Protein AF-A0A3C2BY65-F1 (afdb_monomer_lite)

Radius of gyration: 27.74 Å; chains: 1; bounding box: 41×25×98 Å

pLDDT: mean 73.63, std 22.81, range [38.03, 96.75]

Sequence (96 aa):
FDLDGVLTPTASVHEQAWKELFEGYLASRPDVPGYNESDYFDHIDGKPRFDGVRDFLTSRGIVLPEGAPDNGATNQESAADPTGQDPANATVQGLG

Secondary structure (DSSP, 8-state):
---TT---THHHHHHHHHHHHHHHHHTT-TTS----THHIIIIITTS-HHHHHHHHHHHTT-PPP-------------------------------

Foldseek 3Di:
DDPPDPPPVVLVVVLVVVLVVQQVVCVVPPPFDHDDSCLCVVQPPPDDRVRSVQRSCVVRVHHDPPDDPPPPDPPPPDDDDDDDDDPDDDDDDDDD

Structure (mmCIF, N/CA/C/O backbone):
data_AF-A0A3C2BY65-F1
#
_entry.id   AF-A0A3C2BY65-F1
#
loop_
_atom_site.group_PDB
_atom_site.id
_atom_site.type_symbol
_atom_site.label_atom_id
_atom_site.label_alt_id
_atom_site.label_comp_id
_atom_site.label_asym_id
_atom_site.label_entity_id
_atom_site.label_seq_id
_atom_site.pdbx_PDB_ins_code
_atom_site.Cartn_x
_atom_site.Cart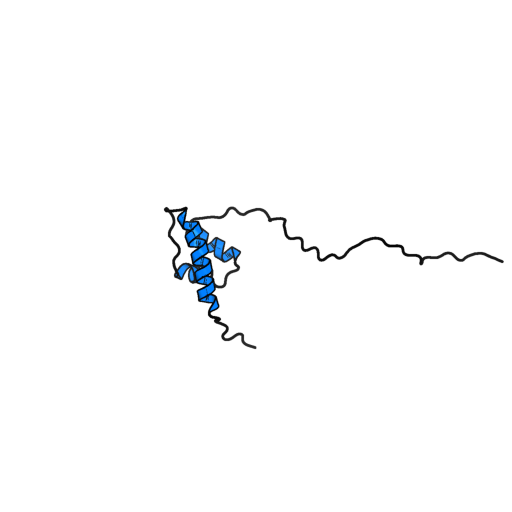n_y
_atom_site.Cartn_z
_atom_site.occupancy
_atom_site.B_iso_or_equiv
_atom_site.auth_seq_id
_atom_site.auth_comp_id
_atom_site.auth_asym_id
_atom_site.auth_atom_id
_atom_site.pdbx_PDB_model_num
ATOM 1 N N . PHE A 1 1 ? 25.642 -9.103 -19.000 1.00 42.12 1 PHE A N 1
ATOM 2 C CA . PHE A 1 1 ? 24.992 -7.796 -18.826 1.00 42.12 1 PHE A CA 1
ATOM 3 C C . PHE A 1 1 ? 24.233 -7.888 -17.530 1.00 42.12 1 PHE A C 1
ATOM 5 O O . PHE A 1 1 ? 23.352 -8.734 -17.455 1.00 42.12 1 PHE A O 1
ATOM 12 N N . ASP A 1 2 ? 24.667 -7.134 -16.525 1.00 41.75 2 ASP A N 1
ATOM 13 C CA . ASP A 1 2 ? 24.008 -7.089 -15.225 1.00 41.75 2 ASP A CA 1
ATOM 14 C C . ASP A 1 2 ? 23.243 -5.772 -15.100 1.00 41.75 2 ASP A C 1
ATOM 16 O O . ASP A 1 2 ? 23.724 -4.727 -15.546 1.00 41.75 2 ASP A O 1
ATOM 20 N N . LEU A 1 3 ? 22.044 -5.852 -14.535 1.00 51.12 3 LEU A N 1
ATOM 21 C CA . LEU A 1 3 ? 21.196 -4.718 -14.162 1.00 51.12 3 LEU A CA 1
ATOM 22 C C . LEU A 1 3 ? 21.486 -4.350 -12.697 1.00 51.12 3 LEU A C 1
ATOM 24 O O . LEU A 1 3 ? 20.587 -4.022 -11.926 1.00 51.12 3 LEU A O 1
ATOM 28 N N . ASP A 1 4 ? 22.761 -4.406 -12.316 1.00 63.56 4 ASP A N 1
ATOM 29 C CA . ASP A 1 4 ? 23.251 -3.944 -11.026 1.00 63.56 4 ASP A CA 1
ATOM 30 C C . ASP A 1 4 ? 23.068 -2.419 -10.929 1.00 63.56 4 ASP A C 1
ATOM 32 O O . ASP A 1 4 ? 23.866 -1.645 -11.460 1.00 63.56 4 ASP A O 1
ATOM 36 N N . GLY A 1 5 ? 22.021 -1.962 -10.232 1.00 48.00 5 GLY A N 1
ATOM 37 C CA . GLY A 1 5 ? 22.073 -0.661 -9.554 1.00 48.00 5 GLY A CA 1
ATOM 38 C C . GLY A 1 5 ? 21.077 0.435 -9.940 1.00 48.00 5 GLY A C 1
ATOM 39 O O . GLY A 1 5 ? 21.296 1.576 -9.536 1.00 48.00 5 GLY A O 1
ATOM 40 N N . VAL A 1 6 ? 19.960 0.161 -10.623 1.00 51.53 6 VAL A N 1
ATOM 41 C CA . VAL A 1 6 ? 18.865 1.157 -10.716 1.00 51.53 6 VAL A CA 1
ATOM 42 C C . VAL A 1 6 ? 17.926 1.020 -9.512 1.00 51.53 6 VAL A C 1
ATOM 44 O O . VAL A 1 6 ? 16.743 0.732 -9.634 1.00 51.53 6 VAL A O 1
ATOM 47 N N . LEU A 1 7 ? 18.460 1.273 -8.315 1.00 51.19 7 LEU A N 1
ATOM 48 C CA . LEU A 1 7 ? 17.664 1.866 -7.240 1.00 51.19 7 LEU A CA 1
ATOM 49 C C . LEU A 1 7 ? 17.535 3.351 -7.586 1.00 51.19 7 LEU A C 1
ATOM 51 O O . LEU A 1 7 ? 18.197 4.210 -7.006 1.00 51.19 7 LEU A O 1
ATOM 55 N N . THR A 1 8 ? 16.738 3.679 -8.605 1.00 53.12 8 THR A N 1
ATOM 56 C CA . THR A 1 8 ? 16.296 5.065 -8.752 1.00 53.12 8 THR A CA 1
ATOM 57 C C . THR A 1 8 ? 15.589 5.467 -7.451 1.00 53.12 8 THR A C 1
ATOM 59 O O . THR A 1 8 ? 14.886 4.636 -6.869 1.00 53.12 8 THR A O 1
ATOM 62 N N . PRO A 1 9 ? 15.668 6.737 -7.008 1.00 60.09 9 PRO A N 1
ATOM 63 C CA . PRO A 1 9 ? 14.893 7.242 -5.863 1.00 60.09 9 PRO A CA 1
ATOM 64 C C . PRO A 1 9 ? 13.364 7.127 -6.040 1.00 60.09 9 PRO A C 1
ATOM 66 O O . PRO A 1 9 ? 12.590 7.620 -5.224 1.00 60.09 9 PRO A O 1
ATOM 69 N N . THR A 1 10 ? 12.916 6.494 -7.125 1.00 70.06 10 THR A N 1
ATOM 70 C CA . THR A 1 10 ? 11.533 6.165 -7.425 1.00 70.06 10 THR A CA 1
ATOM 71 C C . THR A 1 10 ? 10.896 5.327 -6.332 1.00 70.06 10 THR A C 1
ATOM 73 O O . THR A 1 10 ? 9.708 5.498 -6.131 1.00 70.06 10 THR A O 1
ATOM 76 N N . ALA A 1 11 ? 11.637 4.494 -5.589 1.00 78.94 11 ALA A N 1
ATOM 77 C CA . ALA A 1 11 ? 11.051 3.713 -4.493 1.00 78.94 11 ALA A CA 1
ATOM 78 C C . ALA A 1 11 ? 10.320 4.612 -3.477 1.00 78.94 11 ALA A C 1
ATOM 80 O O . ALA A 1 11 ? 9.137 4.410 -3.230 1.00 78.94 11 ALA A O 1
ATOM 81 N N . SER A 1 12 ? 10.962 5.684 -2.998 1.00 83.00 12 SER A N 1
ATOM 82 C CA . SER A 1 12 ? 10.343 6.625 -2.050 1.00 83.00 12 SER A CA 1
ATOM 83 C C . SER A 1 12 ? 9.195 7.432 -2.667 1.00 83.00 12 SER A C 1
ATOM 85 O O . SER A 1 12 ? 8.212 7.733 -1.998 1.00 83.00 12 SER A O 1
ATOM 87 N N . VAL A 1 13 ? 9.283 7.775 -3.957 1.00 87.81 13 VAL A N 1
ATOM 88 C CA . VAL A 1 13 ? 8.188 8.467 -4.664 1.00 87.81 13 VAL A CA 1
ATOM 89 C C . VAL A 1 13 ? 6.981 7.543 -4.846 1.00 87.81 13 VAL A C 1
ATOM 91 O O . VAL A 1 13 ? 5.840 7.967 -4.678 1.00 87.81 13 VAL A O 1
ATOM 94 N N . HIS A 1 14 ? 7.222 6.276 -5.176 1.00 86.88 14 HIS A N 1
ATOM 95 C CA . HIS A 1 14 ? 6.187 5.261 -5.321 1.00 86.88 14 HIS A CA 1
ATOM 96 C C . HIS A 1 14 ? 5.537 4.941 -3.976 1.00 86.88 14 HIS A C 1
ATOM 98 O O . HIS A 1 14 ? 4.312 4.884 -3.905 1.00 86.88 14 HIS A O 1
ATOM 104 N N . GLU A 1 15 ? 6.333 4.783 -2.920 1.00 90.31 15 GLU A N 1
ATOM 105 C CA . GLU A 1 15 ? 5.851 4.615 -1.550 1.00 90.31 15 GLU A CA 1
ATOM 106 C C . GLU A 1 15 ? 4.912 5.760 -1.157 1.00 90.31 15 GLU A C 1
ATOM 108 O O . GLU A 1 15 ? 3.787 5.507 -0.731 1.00 90.31 15 GLU A O 1
ATOM 113 N N . GLN A 1 16 ? 5.325 7.012 -1.374 1.00 92.62 16 GLN A N 1
ATOM 114 C CA . GLN A 1 16 ? 4.507 8.180 -1.049 1.00 92.62 16 GLN A CA 1
ATOM 115 C C . GLN A 1 16 ? 3.192 8.203 -1.843 1.00 92.62 16 GLN A C 1
ATOM 117 O O . GLN A 1 16 ? 2.133 8.466 -1.276 1.00 92.62 16 GLN A O 1
ATOM 122 N N . ALA A 1 17 ? 3.229 7.875 -3.137 1.00 92.50 17 ALA A N 1
ATOM 123 C CA . ALA A 1 17 ? 2.022 7.810 -3.961 1.00 92.50 17 ALA A CA 1
ATOM 124 C C . ALA A 1 17 ? 1.045 6.718 -3.482 1.00 92.50 17 ALA A C 1
ATOM 126 O O . ALA A 1 17 ? -0.170 6.928 -3.464 1.00 92.50 17 ALA A O 1
ATOM 127 N N . TRP A 1 18 ? 1.560 5.555 -3.075 1.00 94.88 18 TRP A N 1
ATOM 128 C CA . TRP A 1 18 ? 0.742 4.484 -2.504 1.00 94.88 18 TRP A CA 1
ATOM 129 C C . TRP A 1 18 ? 0.179 4.851 -1.136 1.00 94.88 18 TRP A C 1
ATOM 131 O O . TRP A 1 18 ? -0.998 4.595 -0.882 1.00 94.88 18 TRP A O 1
ATOM 141 N N . LYS A 1 19 ? 0.982 5.496 -0.290 1.00 95.38 19 LYS A N 1
ATOM 142 C CA . LYS A 1 19 ? 0.547 6.020 1.001 1.00 95.38 19 LYS A CA 1
ATOM 143 C C . LYS A 1 19 ? -0.628 6.977 0.838 1.00 95.38 19 LYS A C 1
ATOM 145 O O . LYS A 1 19 ? -1.677 6.738 1.423 1.00 95.38 19 LYS A O 1
ATOM 150 N N . GLU A 1 20 ? -0.501 7.995 -0.011 1.00 96.12 20 GLU A N 1
ATOM 151 C CA . GLU A 1 20 ? -1.571 8.972 -0.258 1.00 96.12 20 GLU A CA 1
ATOM 152 C C . GLU A 1 20 ? -2.864 8.306 -0.749 1.00 96.12 20 GLU A C 1
ATOM 154 O O . GLU A 1 20 ? -3.958 8.618 -0.272 1.00 96.12 20 GLU A O 1
ATOM 159 N N . LEU A 1 21 ? -2.742 7.343 -1.669 1.00 94.38 21 LEU A N 1
ATOM 160 C CA . LEU A 1 21 ? -3.877 6.574 -2.173 1.00 94.38 21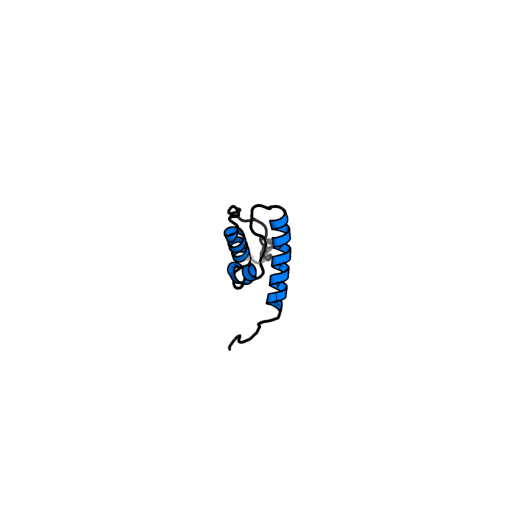 LEU A CA 1
ATOM 161 C C . LEU A 1 21 ? -4.583 5.807 -1.044 1.00 94.38 21 LEU A C 1
ATOM 163 O O . LEU A 1 21 ? -5.809 5.878 -0.905 1.00 94.38 21 LEU A O 1
ATOM 167 N N . PHE A 1 22 ? -3.825 5.033 -0.268 1.00 96.44 22 PHE A N 1
ATOM 168 C CA . PHE A 1 22 ? -4.399 4.134 0.722 1.00 96.44 22 PHE A CA 1
ATOM 169 C C . PHE A 1 22 ? -4.851 4.854 1.984 1.00 96.44 22 PHE A C 1
ATOM 171 O O . PHE A 1 22 ? -5.898 4.494 2.511 1.00 96.44 22 PHE A O 1
ATOM 178 N N . GLU A 1 23 ? -4.157 5.895 2.437 1.00 95.38 23 GLU A N 1
ATOM 179 C CA . GLU A 1 23 ? -4.632 6.745 3.531 1.00 95.38 23 GLU A CA 1
ATOM 180 C C . GLU A 1 23 ? -5.999 7.350 3.192 1.00 95.38 23 GLU A C 1
ATOM 182 O O . GLU A 1 23 ? -6.925 7.262 4.000 1.00 95.38 23 GLU A O 1
ATOM 187 N N . GLY A 1 24 ? -6.176 7.865 1.969 1.00 95.12 24 GLY A N 1
ATOM 188 C CA . GLY A 1 24 ? -7.467 8.381 1.509 1.00 95.12 24 GLY A CA 1
ATOM 189 C C . GLY A 1 24 ? -8.569 7.315 1.497 1.00 95.12 24 GLY A C 1
ATOM 190 O O . GLY A 1 24 ? -9.698 7.569 1.918 1.00 95.12 24 GLY A O 1
ATOM 191 N N . TYR A 1 25 ? -8.246 6.095 1.064 1.00 94.44 25 TYR A N 1
ATOM 192 C CA . TYR A 1 25 ? -9.189 4.977 1.074 1.00 94.44 25 TYR A CA 1
ATOM 193 C C . TYR A 1 25 ? -9.547 4.522 2.501 1.00 94.44 25 TYR A C 1
ATOM 195 O O . TYR A 1 25 ? -10.727 4.328 2.817 1.00 94.44 25 TYR A O 1
ATOM 203 N N . LEU A 1 26 ? -8.552 4.362 3.373 1.00 95.75 26 LEU A N 1
ATOM 204 C CA . LEU A 1 26 ? -8.705 3.864 4.743 1.00 95.75 26 LEU A CA 1
ATOM 205 C C . LEU A 1 26 ? -9.330 4.897 5.684 1.00 95.75 26 LEU A C 1
ATOM 207 O O . LEU A 1 26 ? -9.973 4.507 6.650 1.00 95.75 26 LEU A O 1
ATOM 211 N N . ALA A 1 27 ? -9.258 6.195 5.375 1.00 95.06 27 ALA A N 1
ATOM 212 C CA . ALA A 1 27 ? -9.915 7.244 6.161 1.00 95.06 27 ALA A CA 1
ATOM 213 C C . ALA A 1 27 ? -11.435 7.033 6.322 1.00 95.06 27 ALA A C 1
ATOM 215 O O . ALA A 1 27 ? -12.032 7.492 7.294 1.00 95.06 27 ALA A O 1
ATOM 216 N N . SER A 1 28 ? -12.068 6.315 5.389 1.00 94.06 28 SER A N 1
ATOM 217 C CA . SER A 1 28 ? -13.491 5.951 5.462 1.00 94.06 28 SER A CA 1
ATOM 218 C C . SER A 1 28 ? -13.786 4.676 6.269 1.00 94.06 28 SER A C 1
ATOM 220 O O . SER A 1 28 ? -14.950 4.300 6.402 1.00 94.06 28 SER A O 1
ATOM 222 N N . ARG A 1 29 ? -12.756 4.000 6.795 1.00 94.19 29 ARG A N 1
ATOM 223 C CA . ARG A 1 29 ? -12.832 2.695 7.470 1.00 94.19 29 ARG A CA 1
ATOM 224 C C . ARG A 1 29 ? -12.050 2.731 8.791 1.00 94.19 29 ARG A C 1
ATOM 226 O O . ARG A 1 29 ? -10.889 2.339 8.833 1.00 94.19 29 ARG A O 1
ATOM 233 N N . PRO A 1 30 ? -12.650 3.235 9.881 1.00 90.81 30 PRO A N 1
ATOM 234 C CA . PRO A 1 30 ? -11.951 3.403 11.157 1.00 90.81 30 PRO A CA 1
ATOM 235 C C . PRO A 1 30 ? -11.649 2.079 11.881 1.00 90.81 30 PRO A C 1
ATOM 237 O O . PRO A 1 30 ? -10.926 2.072 12.872 1.00 90.81 30 PRO A O 1
ATOM 240 N N . ASP A 1 31 ? -12.231 0.971 11.423 1.00 94.19 31 ASP A N 1
ATOM 241 C CA . ASP A 1 31 ? -12.094 -0.374 11.979 1.00 94.19 31 ASP A CA 1
ATOM 242 C C . ASP A 1 31 ? -10.890 -1.155 11.430 1.00 94.19 31 ASP A C 1
ATOM 244 O O . ASP A 1 31 ? -10.533 -2.193 11.988 1.00 94.19 31 ASP A O 1
ATOM 248 N N . VAL A 1 32 ? -10.233 -0.652 10.379 1.00 94.62 32 VAL A N 1
ATOM 249 C CA . VAL A 1 32 ? -9.034 -1.272 9.802 1.00 94.62 32 VAL A CA 1
ATOM 250 C C . VAL A 1 32 ? -7.768 -0.488 10.161 1.00 94.62 32 VAL A C 1
ATOM 252 O O . VAL A 1 32 ? -7.814 0.737 10.298 1.00 94.62 32 VAL A O 1
ATOM 255 N N . PRO A 1 33 ? -6.611 -1.162 10.298 1.00 95.00 33 PRO A N 1
ATOM 256 C CA . PRO A 1 33 ? -5.338 -0.477 10.474 1.00 95.00 33 PRO A CA 1
ATOM 257 C C . PRO A 1 33 ? -5.057 0.509 9.336 1.00 95.00 33 PRO A C 1
ATOM 259 O O . PRO A 1 33 ? -5.304 0.209 8.165 1.00 95.00 33 PRO A O 1
ATOM 262 N N . GLY A 1 34 ? -4.497 1.666 9.696 1.00 95.56 34 GLY A N 1
ATOM 263 C CA . GLY A 1 34 ? -3.999 2.654 8.743 1.00 95.56 34 GLY A CA 1
ATOM 264 C C . GLY A 1 34 ? -2.814 2.147 7.912 1.00 95.56 34 GLY A C 1
ATOM 265 O O . GLY A 1 34 ? -2.315 1.033 8.101 1.00 95.56 34 GLY A O 1
ATOM 266 N N . TYR A 1 35 ? -2.361 2.991 6.987 1.00 95.94 35 TYR A N 1
ATOM 267 C CA . TYR A 1 35 ? -1.157 2.732 6.204 1.00 95.94 35 TYR A CA 1
ATOM 268 C C . TYR A 1 35 ? 0.103 2.948 7.057 1.00 95.94 35 TYR A C 1
ATOM 270 O O . TYR A 1 35 ? 0.220 3.963 7.744 1.00 95.94 35 TYR A O 1
ATOM 278 N N . ASN A 1 36 ? 1.051 2.017 6.985 1.00 95.44 36 ASN A N 1
ATOM 279 C CA . ASN A 1 36 ? 2.394 2.116 7.547 1.00 95.44 36 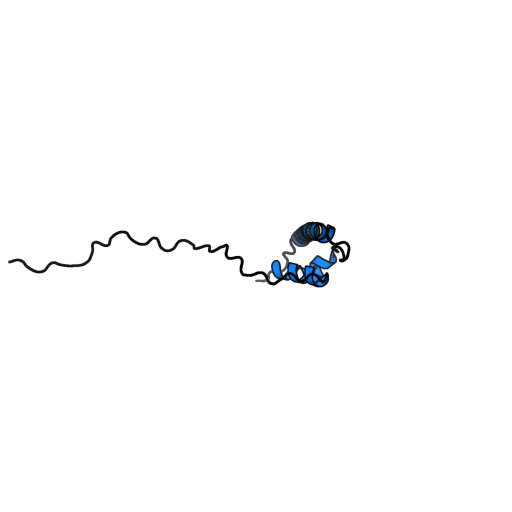ASN A CA 1
ATOM 280 C C . ASN A 1 36 ? 3.436 2.063 6.426 1.00 95.44 36 ASN A C 1
ATOM 282 O O . ASN A 1 36 ? 3.233 1.410 5.409 1.00 95.44 36 ASN A O 1
ATOM 286 N N . GLU A 1 37 ? 4.593 2.685 6.635 1.00 90.69 37 GLU A N 1
ATOM 287 C CA . GLU A 1 37 ? 5.686 2.723 5.646 1.00 90.69 37 GLU A CA 1
ATOM 288 C C . GLU A 1 37 ? 6.163 1.314 5.244 1.00 90.69 37 GLU A C 1
ATOM 290 O O . GLU A 1 37 ? 6.433 1.050 4.073 1.00 90.69 37 GLU A O 1
ATOM 295 N N . SER A 1 38 ? 6.167 0.360 6.186 1.00 94.69 38 SER A N 1
ATOM 296 C CA . SER A 1 38 ? 6.534 -1.031 5.894 1.00 94.69 38 SER A CA 1
ATOM 297 C C . SER A 1 38 ? 5.565 -1.729 4.936 1.00 94.69 38 SER A C 1
ATOM 299 O O . SER A 1 38 ? 5.991 -2.632 4.221 1.00 94.69 38 SER A O 1
ATOM 301 N N . ASP A 1 39 ? 4.305 -1.282 4.835 1.00 95.75 39 ASP A N 1
ATOM 302 C CA . ASP A 1 39 ? 3.308 -1.899 3.950 1.00 95.75 39 ASP A CA 1
ATOM 303 C C . ASP A 1 39 ? 3.738 -1.854 2.478 1.00 95.75 39 ASP A C 1
ATOM 305 O O . ASP A 1 39 ? 3.383 -2.746 1.702 1.00 95.75 39 ASP A O 1
ATOM 309 N N . TYR A 1 40 ? 4.526 -0.844 2.093 1.00 94.25 40 TYR A N 1
ATOM 310 C CA . TYR A 1 40 ? 5.097 -0.768 0.753 1.00 94.25 40 TYR A CA 1
ATO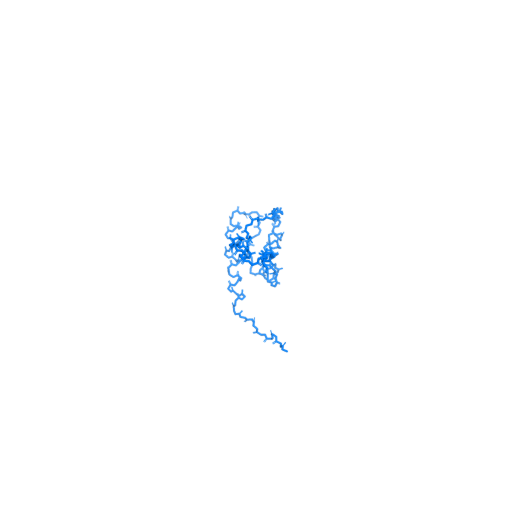M 311 C C . TYR A 1 40 ? 5.984 -1.981 0.471 1.00 94.25 40 TYR A C 1
ATOM 313 O O . TYR A 1 40 ? 5.750 -2.705 -0.494 1.00 94.25 40 TYR A O 1
ATOM 321 N N . PHE A 1 41 ? 6.959 -2.249 1.336 1.00 93.69 41 PHE A N 1
ATOM 322 C CA . PHE A 1 41 ? 7.902 -3.351 1.152 1.00 93.69 41 PHE A CA 1
ATOM 323 C C . PHE A 1 41 ? 7.259 -4.718 1.407 1.00 93.69 41 PHE A C 1
ATOM 325 O O . PHE A 1 41 ? 7.549 -5.678 0.697 1.00 93.69 41 PHE A O 1
ATOM 332 N N . ASP A 1 42 ? 6.357 -4.805 2.384 1.00 96.31 42 ASP A N 1
ATOM 333 C CA . ASP A 1 42 ? 5.735 -6.065 2.795 1.00 96.31 42 ASP A CA 1
ATOM 334 C C . ASP A 1 42 ? 4.704 -6.566 1.772 1.00 96.31 42 ASP A C 1
ATOM 336 O O . ASP A 1 42 ? 4.472 -7.775 1.629 1.00 96.31 42 ASP A O 1
ATOM 340 N N . HIS A 1 43 ? 4.032 -5.648 1.072 1.00 96.00 43 HIS A N 1
ATOM 341 C CA . HIS A 1 43 ? 2.855 -5.993 0.280 1.00 96.00 43 HIS A CA 1
ATOM 342 C C . HIS A 1 43 ? 2.897 -5.530 -1.172 1.00 96.00 43 HIS A C 1
ATOM 344 O O . HIS A 1 43 ? 2.252 -6.190 -1.986 1.00 96.00 43 HIS A O 1
ATOM 350 N N . ILE A 1 44 ? 3.636 -4.474 -1.519 1.00 94.00 44 ILE A N 1
ATOM 351 C CA . ILE A 1 44 ? 3.503 -3.787 -2.813 1.00 94.00 44 ILE A CA 1
ATOM 352 C C . ILE A 1 44 ? 4.760 -3.926 -3.677 1.00 94.00 44 ILE A C 1
ATOM 354 O O . ILE A 1 44 ? 4.650 -4.227 -4.868 1.00 94.00 44 ILE A O 1
ATOM 358 N N . ASP A 1 45 ? 5.939 -3.698 -3.103 1.00 91.94 45 ASP A N 1
ATOM 359 C CA . ASP A 1 45 ? 7.203 -3.654 -3.832 1.00 91.94 45 ASP A CA 1
ATOM 360 C C . ASP A 1 45 ? 7.497 -4.980 -4.549 1.00 91.94 45 ASP A C 1
ATOM 362 O O . ASP A 1 45 ? 7.192 -6.072 -4.065 1.00 91.94 45 ASP A O 1
ATOM 366 N N . GLY A 1 46 ? 8.042 -4.880 -5.762 1.00 89.31 46 GLY A N 1
ATOM 367 C CA . GLY A 1 46 ? 8.363 -6.037 -6.602 1.00 89.31 46 GLY A CA 1
ATOM 368 C C . GLY A 1 46 ? 7.164 -6.809 -7.178 1.00 89.31 46 GLY A C 1
ATOM 369 O O . GLY A 1 46 ? 7.380 -7.726 -7.972 1.00 89.31 46 GLY A O 1
ATOM 370 N N . LYS A 1 47 ? 5.912 -6.455 -6.845 1.00 90.06 47 LYS A N 1
ATOM 371 C CA . LYS A 1 47 ? 4.706 -7.133 -7.356 1.00 90.06 47 LYS A CA 1
ATOM 372 C C . LYS A 1 47 ? 4.047 -6.381 -8.516 1.00 90.06 47 LYS A C 1
ATOM 374 O O . LYS A 1 47 ? 4.139 -5.153 -8.601 1.00 90.06 47 LYS A O 1
ATOM 379 N N . PRO A 1 48 ? 3.309 -7.080 -9.404 1.00 89.88 48 PRO A N 1
ATOM 380 C CA . PRO A 1 48 ? 2.401 -6.424 -10.337 1.00 89.88 48 PRO A CA 1
ATOM 381 C C . PRO A 1 48 ? 1.422 -5.507 -9.600 1.00 89.88 48 PRO A C 1
ATOM 383 O O . PRO A 1 48 ? 0.932 -5.842 -8.523 1.00 89.88 48 PRO A O 1
ATOM 386 N N . ARG A 1 49 ? 1.085 -4.361 -10.206 1.00 86.88 49 ARG A N 1
ATOM 387 C CA . ARG A 1 49 ? 0.279 -3.305 -9.565 1.00 86.88 49 ARG A CA 1
ATOM 388 C C . ARG A 1 49 ? -0.995 -3.830 -8.898 1.00 86.88 49 ARG A C 1
ATOM 390 O O . ARG A 1 49 ? -1.288 -3.461 -7.767 1.00 86.88 49 ARG A O 1
ATOM 397 N N . PHE A 1 50 ? -1.764 -4.661 -9.600 1.00 89.62 50 PHE A N 1
ATOM 398 C CA . PHE A 1 50 ? -3.021 -5.192 -9.070 1.00 89.62 50 PHE A CA 1
ATOM 399 C C . PHE A 1 50 ? -2.810 -6.237 -7.974 1.00 89.62 50 PHE A C 1
ATOM 401 O O . PHE A 1 50 ? -3.628 -6.318 -7.062 1.00 89.62 50 PHE A O 1
ATOM 408 N N . ASP A 1 51 ? -1.718 -6.994 -8.034 1.00 92.06 51 ASP A N 1
ATOM 409 C CA . ASP A 1 51 ? -1.394 -7.990 -7.015 1.00 92.06 51 ASP A CA 1
ATOM 410 C C . ASP A 1 51 ? -0.965 -7.296 -5.720 1.00 92.06 51 ASP A C 1
ATOM 412 O O . ASP A 1 51 ? -1.485 -7.625 -4.660 1.00 92.06 51 ASP A O 1
ATOM 416 N N . GLY A 1 52 ? -0.142 -6.244 -5.807 1.00 94.44 52 GLY A N 1
ATOM 417 C CA . GLY A 1 52 ? 0.219 -5.423 -4.647 1.00 94.44 52 GLY A CA 1
ATOM 418 C C . GLY A 1 52 ? -0.992 -4.770 -3.968 1.00 94.44 52 GLY A C 1
ATOM 419 O O . GLY A 1 52 ? -1.098 -4.778 -2.743 1.00 94.44 52 GLY A O 1
ATOM 420 N N . VAL A 1 53 ? -1.960 -4.274 -4.751 1.00 94.75 53 VAL A N 1
ATOM 421 C CA . VAL A 1 53 ? -3.230 -3.748 -4.210 1.00 94.75 53 VAL A CA 1
ATOM 422 C C . VAL A 1 53 ? -4.026 -4.834 -3.499 1.00 94.75 53 VAL A C 1
ATOM 424 O O . VAL A 1 53 ? -4.517 -4.599 -2.396 1.00 94.75 53 VAL A O 1
ATOM 427 N N . ARG A 1 54 ? -4.181 -6.012 -4.117 1.00 94.81 54 ARG A N 1
ATOM 428 C CA . ARG A 1 54 ? -4.931 -7.113 -3.499 1.00 94.81 54 ARG A CA 1
ATOM 429 C C . ARG A 1 54 ? -4.271 -7.573 -2.207 1.00 94.81 54 ARG A C 1
ATOM 431 O O . ARG A 1 54 ? -4.982 -7.745 -1.220 1.00 94.81 54 ARG A O 1
ATOM 438 N N . ASP A 1 55 ? -2.952 -7.715 -2.187 1.00 95.81 55 ASP A N 1
ATOM 439 C CA . ASP A 1 55 ? -2.217 -8.160 -1.004 1.00 95.81 55 ASP A CA 1
ATOM 440 C C . ASP A 1 55 ? -2.305 -7.141 0.136 1.00 95.81 55 ASP A C 1
ATOM 442 O O . ASP A 1 55 ? -2.608 -7.520 1.269 1.00 95.81 55 ASP A O 1
ATOM 446 N N . PHE A 1 56 ? -2.139 -5.846 -0.160 1.00 96.75 56 PHE A N 1
ATOM 447 C CA . PHE A 1 56 ? -2.319 -4.781 0.828 1.00 96.75 56 PHE A CA 1
ATOM 448 C C . PHE A 1 56 ? -3.735 -4.779 1.420 1.00 96.75 56 PHE A C 1
ATOM 450 O O . PHE A 1 56 ? -3.915 -4.731 2.634 1.00 96.75 56 PHE A O 1
ATOM 457 N N . LEU A 1 57 ? -4.768 -4.854 0.577 1.00 96.06 57 LEU A N 1
ATOM 458 C CA . LEU A 1 57 ? -6.152 -4.857 1.056 1.00 96.06 57 LEU A CA 1
ATOM 459 C C . LEU A 1 57 ? -6.462 -6.120 1.867 1.00 96.06 57 LEU A C 1
ATOM 461 O O . LEU A 1 57 ? -7.091 -6.040 2.925 1.00 96.06 57 LEU A O 1
ATOM 465 N N . THR A 1 58 ? -5.947 -7.270 1.433 1.00 96.06 58 THR A N 1
ATOM 466 C CA . THR A 1 58 ? -6.118 -8.547 2.133 1.00 96.06 58 THR A CA 1
ATOM 467 C C . THR A 1 58 ? -5.459 -8.525 3.510 1.00 96.06 58 THR A C 1
ATOM 469 O O . THR A 1 58 ? -6.045 -9.039 4.462 1.00 96.06 58 THR A O 1
ATOM 472 N N . SER A 1 59 ? -4.304 -7.867 3.675 1.00 96.44 59 SER A N 1
ATOM 473 C CA . SER A 1 59 ? -3.666 -7.729 4.993 1.00 96.44 59 SER A CA 1
ATOM 474 C C . SER A 1 59 ? -4.474 -6.862 5.971 1.00 96.44 59 SER A C 1
ATOM 476 O O . SER A 1 59 ? -4.242 -6.914 7.177 1.00 96.44 59 SER A O 1
ATOM 478 N N . ARG A 1 60 ? -5.469 -6.114 5.471 1.00 96.19 60 ARG A N 1
ATOM 479 C CA . ARG A 1 60 ? -6.457 -5.353 6.257 1.00 96.19 60 ARG A CA 1
ATOM 480 C C . ARG A 1 60 ? -7.809 -6.072 6.360 1.00 96.19 60 ARG A C 1
ATOM 482 O O . ARG A 1 60 ? -8.778 -5.492 6.837 1.00 96.19 60 ARG A O 1
ATOM 489 N N . GLY A 1 61 ? -7.893 -7.325 5.910 1.00 94.88 61 GLY A N 1
ATOM 490 C CA . GLY A 1 61 ? -9.132 -8.107 5.889 1.00 94.88 61 GLY A CA 1
ATOM 491 C C . GLY A 1 61 ? -10.130 -7.668 4.812 1.00 94.88 61 GLY A C 1
ATOM 492 O O . GLY A 1 61 ? -11.288 -8.079 4.845 1.00 94.88 61 GLY A O 1
ATOM 493 N N . ILE A 1 62 ? -9.702 -6.841 3.855 1.00 94.25 62 ILE A N 1
ATOM 494 C CA . ILE A 1 62 ? -10.539 -6.330 2.771 1.00 94.25 62 ILE A CA 1
ATOM 495 C C . ILE A 1 62 ? -10.300 -7.191 1.533 1.00 94.25 62 ILE A C 1
ATOM 497 O O . ILE A 1 62 ? -9.274 -7.081 0.866 1.00 94.25 62 ILE A O 1
ATOM 501 N N . VAL A 1 63 ? -11.278 -8.025 1.192 1.00 90.56 63 VAL A N 1
ATOM 502 C CA . VAL A 1 63 ? -11.255 -8.805 -0.048 1.00 90.56 63 VAL A CA 1
ATOM 503 C C . VAL A 1 63 ? -12.025 -8.038 -1.113 1.00 90.56 63 VAL A C 1
ATOM 505 O O . VAL A 1 63 ? -13.217 -7.767 -0.956 1.00 90.56 63 VAL A O 1
ATOM 508 N N . LEU A 1 64 ? -11.347 -7.672 -2.200 1.00 81.19 64 LEU A N 1
ATOM 509 C CA . LEU A 1 64 ? -12.038 -7.159 -3.377 1.00 81.19 64 LEU A CA 1
ATOM 510 C C . LEU A 1 64 ? -12.792 -8.320 -4.037 1.00 81.19 64 LEU A C 1
ATOM 512 O O . LEU A 1 64 ? -12.180 -9.367 -4.260 1.00 81.19 64 LEU A O 1
ATOM 516 N N . PRO A 1 65 ? -14.088 -8.169 -4.364 1.00 76.38 65 PRO A N 1
ATOM 517 C CA . PRO A 1 65 ? -14.766 -9.163 -5.182 1.00 76.38 65 PRO A CA 1
ATOM 518 C C . PRO A 1 65 ? -14.004 -9.312 -6.502 1.00 76.38 65 PRO A C 1
ATOM 520 O O . PRO A 1 65 ? -13.577 -8.312 -7.085 1.00 76.38 65 PRO A O 1
ATOM 523 N N . GLU A 1 66 ? -13.821 -10.546 -6.969 1.00 63.66 66 GLU A N 1
ATOM 524 C CA . GLU A 1 66 ? -13.277 -10.799 -8.303 1.00 63.66 66 GLU A CA 1
ATOM 525 C C . GLU A 1 66 ? -14.236 -10.183 -9.332 1.00 63.66 66 GLU A C 1
ATOM 527 O O . GLU A 1 66 ? -15.309 -10.710 -9.625 1.00 63.66 66 GLU A O 1
ATOM 532 N N . GLY A 1 67 ? -13.898 -8.985 -9.804 1.00 56.19 67 GLY A N 1
ATOM 533 C CA . GLY A 1 67 ? -14.684 -8.257 -10.786 1.00 56.19 67 GLY A CA 1
ATOM 534 C C . GLY A 1 67 ? -14.442 -8.821 -12.179 1.00 56.19 67 GLY A C 1
ATOM 535 O O . GLY A 1 67 ? -13.295 -8.975 -12.593 1.00 56.19 67 GLY A O 1
ATOM 536 N N . ALA A 1 68 ? -15.542 -9.113 -12.877 1.00 47.06 68 ALA A N 1
ATOM 537 C CA . ALA A 1 68 ? -15.628 -9.488 -14.285 1.00 47.06 68 ALA A CA 1
ATOM 538 C C . ALA A 1 68 ? -14.653 -8.701 -15.187 1.00 47.06 68 ALA A C 1
ATOM 540 O O . ALA A 1 68 ? -14.363 -7.542 -14.882 1.00 47.06 68 ALA A O 1
ATOM 541 N N . PRO A 1 69 ? -14.179 -9.292 -16.307 1.00 49.03 69 PRO A N 1
ATOM 542 C CA . PRO A 1 69 ? -13.294 -8.600 -17.234 1.00 49.03 69 PRO A CA 1
ATOM 543 C C . PRO A 1 69 ? -13.933 -7.276 -17.644 1.00 49.03 69 PRO A C 1
ATOM 545 O O . PRO A 1 69 ? -14.999 -7.254 -18.262 1.00 49.03 69 PRO A O 1
ATOM 548 N N . ASP A 1 70 ? -13.279 -6.181 -17.271 1.00 50.78 70 ASP A N 1
ATOM 549 C CA . ASP A 1 70 ? -13.577 -4.862 -17.799 1.00 50.78 70 ASP A CA 1
ATOM 550 C C . ASP A 1 70 ? -13.301 -4.914 -19.305 1.00 50.78 70 ASP A C 1
ATOM 552 O O . ASP A 1 70 ? -12.161 -4.900 -19.777 1.00 50.78 70 ASP A O 1
ATOM 556 N N . ASN A 1 71 ? -14.365 -5.133 -20.070 1.00 54.47 71 ASN A N 1
ATOM 557 C CA . ASN A 1 71 ? -14.326 -5.227 -21.514 1.00 54.47 71 ASN A CA 1
ATOM 558 C C . ASN A 1 71 ? -14.151 -3.806 -22.061 1.00 54.47 71 ASN A C 1
ATOM 560 O O . ASN A 1 71 ? -15.137 -3.136 -22.363 1.00 54.47 71 ASN A O 1
ATOM 564 N N . GLY A 1 72 ? -12.904 -3.332 -22.139 1.00 50.72 72 GLY A N 1
ATOM 565 C CA . GLY A 1 72 ? -12.666 -1.905 -22.355 1.00 50.72 72 GLY A CA 1
ATOM 566 C C . GLY A 1 72 ? -11.271 -1.465 -22.789 1.00 50.72 72 GLY A C 1
ATOM 567 O O . GLY A 1 72 ? -10.928 -0.316 -22.555 1.00 50.72 72 GLY A O 1
ATOM 568 N N . ALA A 1 73 ? -10.471 -2.310 -23.444 1.00 45.03 73 ALA A N 1
ATOM 569 C CA . ALA A 1 73 ? -9.407 -1.826 -24.332 1.00 45.03 73 ALA A CA 1
ATOM 570 C C . ALA A 1 73 ? -9.080 -2.881 -25.392 1.00 45.03 73 ALA A C 1
ATOM 572 O O . ALA A 1 73 ? -8.000 -3.471 -25.418 1.00 45.03 73 ALA A O 1
ATOM 573 N N . THR A 1 74 ? -10.027 -3.120 -26.303 1.00 41.25 74 THR A N 1
ATOM 574 C CA . THR A 1 74 ? -9.653 -3.652 -27.610 1.00 41.25 74 THR A CA 1
ATOM 575 C C . THR A 1 74 ? -8.894 -2.537 -28.330 1.00 41.25 74 THR A C 1
ATOM 577 O O . THR A 1 74 ? -9.478 -1.761 -29.085 1.00 41.25 74 THR A O 1
ATOM 580 N N . ASN A 1 75 ? -7.585 -2.437 -28.110 1.00 43.34 75 ASN A N 1
ATOM 581 C CA . ASN A 1 75 ? -6.717 -1.818 -29.102 1.00 43.34 75 ASN A CA 1
ATOM 582 C C . ASN A 1 75 ? -6.643 -2.806 -30.270 1.00 43.34 75 ASN A C 1
ATOM 584 O O . ASN A 1 75 ? -5.688 -3.562 -30.422 1.00 43.34 75 ASN A O 1
ATOM 588 N N . GLN A 1 76 ? -7.728 -2.841 -31.047 1.00 42.06 76 GLN A N 1
ATOM 589 C CA . GLN A 1 76 ? -7.699 -3.238 -32.441 1.00 42.06 76 GLN A CA 1
ATOM 590 C C . GLN A 1 76 ? -6.794 -2.200 -33.108 1.00 42.06 76 GLN A C 1
ATOM 592 O O . GLN A 1 76 ? -7.244 -1.117 -33.475 1.00 42.06 76 GLN A O 1
ATOM 597 N N . GLU A 1 77 ? -5.494 -2.485 -33.176 1.00 43.59 77 GLU A N 1
ATOM 598 C CA . GLU A 1 77 ? -4.661 -1.888 -34.209 1.00 43.59 77 GLU A CA 1
ATOM 599 C C . GLU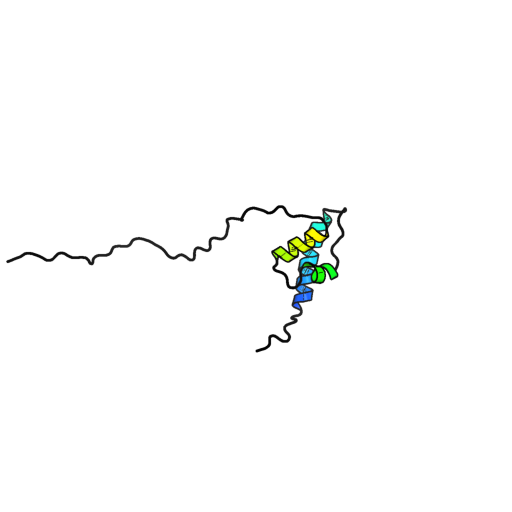 A 1 77 ? -5.315 -2.293 -35.531 1.00 43.59 77 GLU A C 1
ATOM 601 O O . GLU A 1 77 ? -5.346 -3.468 -35.899 1.00 43.59 77 GLU A O 1
ATOM 606 N N . SER A 1 78 ? -5.968 -1.313 -36.152 1.00 51.06 78 SER A N 1
ATOM 607 C CA . SER A 1 78 ? -6.741 -1.423 -37.376 1.00 51.06 78 SER A CA 1
ATOM 608 C C . SER A 1 78 ? -5.974 -2.187 -38.453 1.00 51.06 78 SER A C 1
ATOM 610 O O . SER A 1 78 ? -5.143 -1.626 -39.161 1.00 51.06 78 SER A O 1
ATOM 612 N N . ALA A 1 79 ? -6.306 -3.462 -38.616 1.00 53.78 79 ALA A N 1
ATOM 613 C CA . ALA A 1 79 ? -5.910 -4.270 -39.756 1.00 53.78 79 ALA A CA 1
ATOM 614 C C . ALA A 1 79 ? -7.151 -4.959 -40.332 1.00 53.78 79 ALA A C 1
ATOM 616 O O . ALA A 1 79 ? -7.328 -6.161 -40.174 1.00 53.78 79 ALA A O 1
ATOM 617 N N . ALA A 1 80 ? -8.031 -4.165 -40.948 1.00 3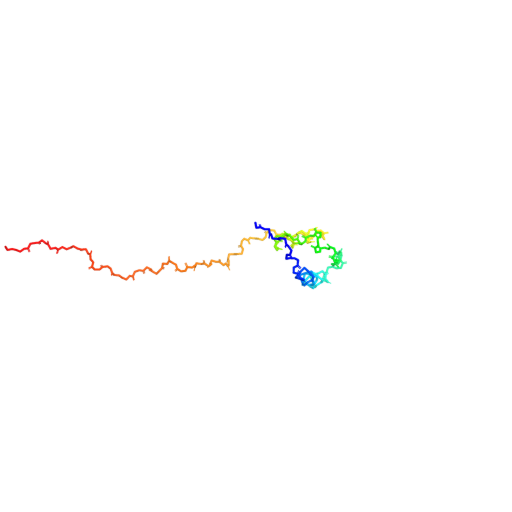8.03 80 ALA A N 1
ATOM 618 C CA . ALA A 1 80 ? -8.875 -4.544 -42.086 1.00 38.03 80 ALA A CA 1
ATOM 619 C C . ALA A 1 80 ? -9.854 -3.399 -42.388 1.00 38.03 80 ALA A C 1
ATOM 621 O O . ALA A 1 80 ? -10.901 -3.295 -41.755 1.00 38.03 80 ALA A O 1
ATOM 622 N N . ASP A 1 81 ? -9.532 -2.565 -43.377 1.00 40.75 81 ASP A N 1
ATOM 623 C CA . ASP A 1 81 ? -10.574 -1.951 -44.199 1.00 40.75 81 ASP A CA 1
ATOM 624 C C . ASP A 1 81 ? -10.815 -2.899 -45.386 1.00 40.75 81 ASP A C 1
ATOM 626 O O . ASP A 1 81 ? -9.892 -3.132 -46.176 1.00 40.75 81 ASP A O 1
ATOM 630 N N . PRO A 1 82 ? -11.988 -3.548 -45.483 1.00 49.84 82 PRO A N 1
ATOM 631 C CA . PRO A 1 82 ? -12.323 -4.386 -46.611 1.00 49.84 82 PRO A CA 1
ATOM 632 C C . PRO A 1 82 ? -13.004 -3.550 -47.699 1.00 49.84 82 PRO A C 1
ATOM 634 O O . PRO A 1 82 ? -13.989 -2.857 -47.454 1.00 49.84 82 PRO A O 1
ATOM 637 N N . THR A 1 83 ? -12.599 -3.824 -48.940 1.00 42.31 83 THR A N 1
ATOM 638 C CA . THR A 1 83 ? -13.328 -3.597 -50.204 1.00 42.31 83 THR A CA 1
ATOM 639 C C . THR A 1 83 ? -12.988 -2.320 -50.980 1.00 42.31 83 THR A C 1
ATOM 641 O O . THR A 1 83 ? -13.557 -1.253 -50.785 1.00 42.31 83 THR A O 1
ATOM 644 N N . GLY A 1 84 ? -12.146 -2.501 -52.001 1.00 41.22 84 GLY A N 1
ATOM 645 C CA . GLY A 1 84 ? -11.937 -1.553 -53.090 1.00 41.22 84 GLY A CA 1
ATOM 646 C C . GLY A 1 84 ? -11.381 -2.247 -54.335 1.00 41.22 84 GLY A C 1
ATOM 647 O O . GLY A 1 84 ? -10.212 -2.083 -54.641 1.00 41.22 84 GLY A O 1
ATOM 648 N N . GLN A 1 85 ? -12.231 -3.031 -55.007 1.00 42.69 85 GLN A N 1
ATOM 649 C CA . GLN A 1 85 ? -12.184 -3.399 -56.432 1.00 42.69 85 GLN A CA 1
ATOM 650 C C . GLN A 1 85 ? -10.858 -3.949 -57.016 1.00 42.69 85 GLN A C 1
ATOM 652 O O . GLN A 1 85 ? -9.937 -3.208 -57.343 1.00 42.69 85 GLN A O 1
ATOM 657 N N . ASP A 1 86 ? -10.839 -5.252 -57.295 1.00 46.19 86 ASP A N 1
ATOM 658 C CA . ASP A 1 86 ? -9.847 -5.923 -58.144 1.00 46.19 86 ASP A CA 1
ATOM 659 C C . ASP A 1 86 ? -10.352 -5.951 -59.606 1.00 46.19 86 ASP A C 1
ATOM 661 O O . ASP A 1 86 ? -11.395 -6.562 -59.861 1.00 46.19 86 ASP A O 1
ATOM 665 N N . PRO A 1 87 ? -9.700 -5.289 -60.586 1.00 48.47 87 PRO A N 1
ATOM 666 C CA . PRO A 1 87 ? -10.002 -5.487 -61.996 1.00 48.47 87 PRO A CA 1
ATOM 667 C C . PRO A 1 87 ? -8.898 -6.304 -62.678 1.00 48.47 87 PRO A C 1
ATOM 669 O O . PRO A 1 87 ? -8.324 -5.861 -63.672 1.00 48.47 87 PRO A O 1
ATOM 672 N N . ALA A 1 88 ? -8.570 -7.492 -62.173 1.00 47.31 88 ALA A N 1
ATOM 673 C CA . ALA A 1 88 ? -7.647 -8.376 -62.873 1.00 47.31 88 ALA A CA 1
ATOM 674 C C . ALA A 1 88 ? -8.021 -9.858 -62.744 1.00 47.31 88 ALA A C 1
ATOM 676 O O . ALA A 1 88 ? -7.229 -10.671 -62.275 1.00 47.31 88 ALA A O 1
ATOM 677 N N . ASN A 1 89 ? -9.189 -10.260 -63.266 1.00 43.00 89 ASN A N 1
ATOM 678 C CA . ASN A 1 89 ? -9.311 -11.638 -63.741 1.00 43.00 89 ASN A CA 1
ATOM 679 C C . ASN A 1 89 ? -10.159 -11.793 -65.017 1.00 43.00 89 ASN A C 1
ATOM 681 O O . ASN A 1 89 ? -11.370 -11.608 -65.014 1.00 43.00 89 ASN A O 1
ATOM 685 N N . ALA A 1 90 ? -9.446 -12.151 -66.089 1.00 45.94 90 ALA A N 1
ATOM 686 C CA . ALA A 1 90 ? -9.811 -13.033 -67.199 1.00 45.94 90 ALA A CA 1
ATOM 687 C C . ALA A 1 90 ? -11.176 -12.888 -67.903 1.00 45.94 90 ALA A C 1
ATOM 689 O O . ALA A 1 90 ? -12.212 -13.268 -67.371 1.00 45.94 90 ALA A O 1
ATOM 690 N N . THR A 1 91 ? -11.128 -12.550 -69.201 1.00 43.16 91 THR A N 1
ATOM 691 C CA . THR A 1 91 ? -11.624 -13.397 -70.315 1.00 43.16 91 THR A CA 1
ATOM 692 C C . THR A 1 91 ? -11.254 -12.738 -71.653 1.00 43.16 91 THR A C 1
ATOM 694 O O . THR A 1 91 ? -11.890 -11.781 -72.080 1.00 43.16 91 THR A O 1
ATOM 697 N N . VAL A 1 92 ? -10.236 -13.264 -72.342 1.00 50.59 92 VAL A N 1
ATOM 698 C CA . VAL A 1 92 ? -10.101 -13.144 -73.804 1.00 50.59 92 VAL A CA 1
ATOM 699 C C . VAL A 1 92 ? -10.074 -14.562 -74.353 1.00 50.59 92 VAL A C 1
ATOM 701 O O . VAL A 1 92 ? -9.061 -15.252 -74.278 1.00 50.59 92 VAL A O 1
ATOM 704 N N . GLN A 1 93 ? -11.215 -14.998 -74.878 1.00 40.78 93 GLN A N 1
ATOM 705 C CA . GLN A 1 93 ? -11.305 -16.053 -75.880 1.00 40.78 93 GLN A CA 1
ATOM 706 C C . GLN A 1 93 ? -12.356 -15.637 -76.909 1.00 40.78 93 GLN A C 1
ATOM 708 O O . GLN A 1 93 ? -13.501 -15.372 -76.553 1.00 40.78 93 GLN A O 1
ATOM 713 N N . GLY A 1 94 ? -11.943 -15.621 -78.178 1.00 43.31 94 GLY A N 1
ATOM 714 C CA . GLY A 1 94 ? -12.830 -15.677 -79.337 1.00 43.31 94 GLY A CA 1
ATOM 715 C C . GLY A 1 94 ? -12.870 -14.409 -80.180 1.00 43.31 94 GLY A C 1
ATOM 716 O O . GLY A 1 94 ? -13.655 -13.520 -79.886 1.00 43.31 94 GLY A O 1
ATOM 717 N N . LEU A 1 95 ? -12.088 -14.377 -81.264 1.00 39.34 95 LEU A N 1
ATOM 718 C CA . LEU A 1 95 ? -12.429 -13.726 -82.536 1.00 39.34 95 LEU A CA 1
ATOM 719 C C . LEU A 1 95 ? -11.470 -14.232 -83.629 1.00 39.34 95 LEU A C 1
ATOM 721 O O . LEU A 1 95 ? -10.262 -14.111 -83.455 1.00 39.34 95 LEU A O 1
ATOM 725 N N . GLY A 1 96 ? -12.050 -14.725 -84.730 1.00 42.47 96 GLY A N 1
ATOM 726 C CA . GLY A 1 96 ? -11.537 -14.558 -86.102 1.00 42.47 96 GLY A CA 1
ATOM 727 C C . GLY A 1 96 ? -10.351 -15.398 -86.533 1.00 42.47 96 GLY A C 1
ATOM 728 O O . GLY A 1 96 ? -9.214 -14.973 -86.249 1.00 42.47 96 GLY A O 1
#